Protein AF-A0A966QCL1-F1 (afdb_monomer)

Sequence (61 aa):
MTMPLDSFSQGTKTCFLVPKRITVTIPASLFRDLVERSQEEGRSLSNLASFLLERSLELNP

Solvent-accessible surface area (backbone atoms only — not comparable to full-atom values): 4204 Å² total; per-residue (Å²): 138,82,79,83,78,78,82,80,76,81,68,78,79,82,64,81,82,59,89,80,90,83,88,83,90,75,58,71,68,61,50,51,55,48,52,54,52,20,58,77,70,74,44,55,60,70,58,50,50,51,52,52,52,52,54,64,59,69,73,63,130

Structure (mmCIF, N/CA/C/O backbone):
data_AF-A0A966QCL1-F1
#
_entry.id   AF-A0A966QCL1-F1
#
loop_
_atom_site.group_PDB
_atom_site.id
_atom_site.type_symbol
_atom_site.label_atom_id
_atom_site.label_alt_id
_atom_site.label_comp_id
_atom_site.label_asym_id
_atom_site.label_entity_id
_atom_site.label_seq_id
_atom_site.pdbx_PDB_ins_code
_ato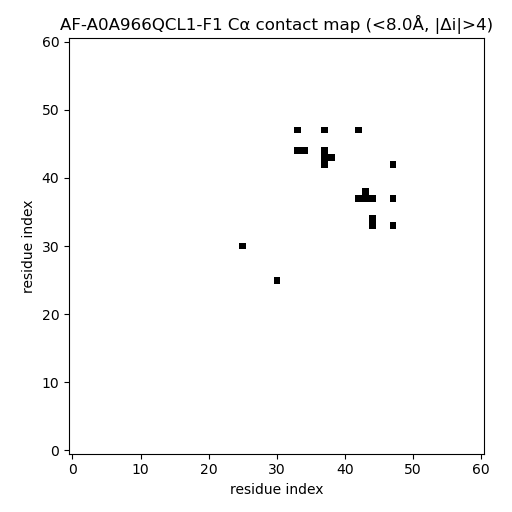m_site.Cartn_x
_atom_site.Cartn_y
_atom_site.Cartn_z
_atom_site.occupancy
_atom_site.B_iso_or_equiv
_atom_site.auth_seq_id
_atom_site.auth_comp_id
_atom_site.auth_asym_id
_atom_site.auth_atom_id
_atom_site.pdbx_PDB_model_num
ATOM 1 N N . MET A 1 1 ? 50.819 19.400 -29.346 1.00 47.66 1 MET A N 1
ATOM 2 C CA . MET A 1 1 ? 50.960 19.161 -27.896 1.00 47.66 1 MET A CA 1
ATOM 3 C C . MET A 1 1 ? 49.549 19.093 -27.344 1.00 47.66 1 MET A C 1
ATOM 5 O O . MET A 1 1 ? 48.933 20.122 -27.111 1.00 47.66 1 MET A O 1
ATOM 9 N N . THR A 1 2 ? 48.972 17.895 -27.361 1.00 56.81 2 THR A N 1
ATOM 10 C CA . THR A 1 2 ? 47.540 17.669 -27.130 1.00 56.81 2 THR A CA 1
ATOM 11 C C . THR A 1 2 ? 47.339 17.416 -25.640 1.00 56.81 2 THR A C 1
ATOM 13 O O . THR A 1 2 ? 47.948 16.497 -25.098 1.00 56.81 2 THR A O 1
ATOM 16 N N . MET A 1 3 ? 46.549 18.258 -24.975 1.00 62.62 3 MET A N 1
ATOM 17 C CA . MET A 1 3 ? 46.143 18.048 -23.581 1.00 62.62 3 MET A CA 1
ATOM 18 C C . MET A 1 3 ? 45.230 16.813 -23.497 1.00 62.62 3 MET A C 1
ATOM 20 O O . MET A 1 3 ? 44.388 16.644 -24.384 1.00 62.62 3 MET A O 1
ATOM 24 N N . PRO A 1 4 ? 45.370 15.944 -22.480 1.00 64.75 4 PRO A N 1
ATOM 25 C CA . PRO A 1 4 ? 44.439 14.848 -22.275 1.00 64.75 4 PRO A CA 1
ATOM 26 C C . PRO A 1 4 ? 43.103 15.375 -21.743 1.00 64.75 4 PRO A C 1
ATOM 28 O O . PRO A 1 4 ? 43.051 16.286 -20.918 1.00 64.75 4 PRO A O 1
ATOM 31 N N . LEU A 1 5 ? 42.040 14.780 -22.279 1.00 59.00 5 LEU A N 1
ATOM 32 C CA . LEU A 1 5 ? 40.642 15.035 -21.971 1.00 59.00 5 LEU A CA 1
ATOM 33 C C . LEU A 1 5 ? 40.336 14.685 -20.508 1.00 59.00 5 LEU A C 1
ATOM 35 O O . LEU A 1 5 ? 40.826 13.682 -19.992 1.00 59.00 5 LEU A O 1
ATOM 39 N N . ASP A 1 6 ? 39.516 15.533 -19.899 1.00 53.31 6 ASP A N 1
ATOM 40 C CA . ASP A 1 6 ? 38.960 15.481 -18.552 1.00 53.31 6 ASP A CA 1
ATOM 41 C C . ASP A 1 6 ? 38.919 14.102 -17.878 1.00 53.31 6 ASP A C 1
ATOM 43 O O . ASP A 1 6 ? 38.281 13.148 -18.331 1.00 53.31 6 ASP A O 1
ATOM 47 N N . SER A 1 7 ? 39.548 14.051 -16.704 1.00 49.69 7 SER A N 1
ATOM 48 C CA . SER A 1 7 ? 39.342 13.026 -15.690 1.00 49.69 7 SER A CA 1
ATOM 49 C C . SER A 1 7 ? 37.849 12.894 -15.402 1.00 49.69 7 SER A C 1
ATOM 51 O O . SER A 1 7 ? 37.248 13.767 -14.773 1.00 49.69 7 SER A O 1
ATOM 53 N N . PHE A 1 8 ? 37.247 11.788 -15.841 1.00 53.81 8 PHE A N 1
ATOM 54 C CA . PHE A 1 8 ? 35.912 11.386 -15.421 1.00 53.81 8 PHE A CA 1
ATOM 55 C C . PHE A 1 8 ? 35.895 11.260 -13.897 1.00 53.81 8 PHE A C 1
ATOM 57 O O . PHE A 1 8 ? 36.293 10.247 -13.322 1.00 53.81 8 PHE A O 1
ATOM 64 N N . SER A 1 9 ? 35.428 12.322 -13.246 1.00 53.34 9 SER A N 1
ATOM 65 C CA . SER A 1 9 ? 34.993 12.306 -11.863 1.00 53.34 9 SER A CA 1
ATOM 66 C C . SER A 1 9 ? 33.914 11.233 -11.741 1.00 53.34 9 SER A C 1
ATOM 68 O O . SER A 1 9 ? 32.763 11.430 -12.137 1.00 53.34 9 SER A O 1
ATOM 70 N N . GLN A 1 10 ? 34.288 10.071 -11.204 1.00 57.22 10 GLN A N 1
ATOM 71 C CA . GLN A 1 10 ? 33.344 9.159 -10.573 1.00 57.22 10 GLN A CA 1
ATOM 72 C C . GLN A 1 10 ? 32.846 9.826 -9.289 1.00 57.22 10 GLN A C 1
ATOM 74 O O . GLN A 1 10 ? 33.171 9.423 -8.176 1.00 57.22 10 GLN A O 1
ATOM 79 N N . GLY A 1 11 ? 32.054 10.883 -9.462 1.00 47.31 11 GLY A N 1
ATOM 80 C CA . GLY A 1 11 ? 31.147 11.350 -8.438 1.00 47.31 11 GLY A CA 1
ATOM 81 C C . GLY A 1 11 ? 30.151 10.226 -8.207 1.00 47.31 11 GLY A C 1
ATOM 82 O O . GLY A 1 11 ? 29.282 9.966 -9.043 1.00 47.31 11 GLY A O 1
ATOM 83 N N . THR A 1 12 ? 30.323 9.515 -7.098 1.00 55.94 12 THR A N 1
ATOM 84 C CA . THR A 1 12 ? 29.338 8.590 -6.554 1.00 55.94 12 THR A CA 1
ATOM 85 C C . THR A 1 12 ? 27.997 9.314 -6.511 1.00 55.94 12 THR A C 1
ATOM 87 O O . THR A 1 12 ? 27.793 10.273 -5.770 1.00 55.94 12 THR A O 1
ATOM 90 N N . LYS A 1 13 ? 27.099 8.902 -7.408 1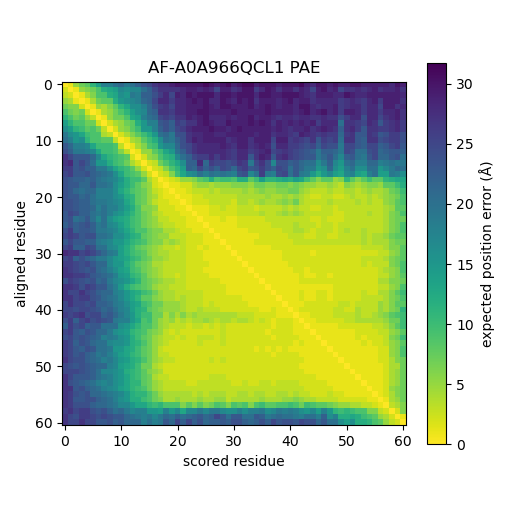.00 52.41 13 LYS A N 1
ATOM 91 C CA . LYS A 1 13 ? 25.786 9.505 -7.619 1.00 52.41 13 LYS A CA 1
ATOM 92 C C . LYS A 1 13 ? 24.966 9.388 -6.337 1.00 52.41 13 LYS A C 1
ATOM 94 O O . LYS A 1 13 ? 24.249 8.411 -6.146 1.00 52.41 13 LYS A O 1
ATOM 99 N N . THR A 1 14 ? 24.986 10.413 -5.497 1.00 55.59 14 THR A N 1
ATOM 100 C CA . THR A 1 14 ? 23.974 10.638 -4.462 1.00 55.59 14 THR A CA 1
ATOM 101 C C . THR A 1 14 ? 22.692 11.161 -5.117 1.00 55.59 14 THR A C 1
ATOM 103 O O . THR A 1 14 ? 22.196 12.240 -4.825 1.00 55.59 14 THR A O 1
ATOM 106 N N . CYS A 1 15 ? 22.125 10.386 -6.046 1.00 54.84 15 CYS A N 1
ATOM 107 C CA . CYS A 1 15 ? 20.831 10.681 -6.670 1.00 54.84 15 CYS A CA 1
ATOM 108 C C . CYS A 1 15 ? 19.678 9.982 -5.917 1.00 54.84 15 CYS A C 1
ATOM 110 O O . CYS A 1 15 ? 18.634 9.684 -6.491 1.00 54.84 15 CYS A O 1
ATOM 112 N N . PHE A 1 16 ? 19.878 9.688 -4.628 1.00 55.91 16 PHE A N 1
ATOM 113 C CA . PHE A 1 16 ? 18.909 8.999 -3.766 1.00 55.91 16 PHE A CA 1
ATOM 114 C C . PHE A 1 16 ? 17.759 9.904 -3.300 1.00 55.91 16 PHE A C 1
ATOM 116 O O . PHE A 1 16 ? 16.789 9.419 -2.736 1.00 55.91 16 PHE A O 1
ATOM 123 N N . LEU A 1 17 ? 17.843 11.212 -3.557 1.00 62.84 17 LEU A N 1
ATOM 124 C CA . LEU A 1 17 ? 16.821 12.188 -3.164 1.00 62.84 17 LEU A CA 1
ATOM 125 C C . LEU A 1 17 ? 15.694 12.339 -4.194 1.00 62.84 17 LEU A C 1
ATOM 127 O O . LEU A 1 17 ? 14.741 13.077 -3.955 1.00 62.84 17 LEU A O 1
ATOM 131 N N . VAL A 1 18 ? 15.791 11.677 -5.353 1.00 81.75 18 VAL A N 1
ATOM 132 C CA . VAL A 1 18 ? 14.757 11.780 -6.386 1.00 81.75 18 VAL A CA 1
ATOM 133 C C . VAL A 1 18 ? 13.725 10.671 -6.177 1.00 81.75 18 VAL A C 1
ATOM 135 O O . VAL A 1 18 ? 14.071 9.501 -6.366 1.00 81.75 18 VAL A O 1
ATOM 138 N N . PRO A 1 19 ? 12.458 11.000 -5.853 1.00 83.06 19 PRO A N 1
ATOM 139 C CA . PRO A 1 19 ? 11.418 9.994 -5.692 1.00 83.06 19 PRO A CA 1
ATOM 140 C C . PRO A 1 19 ? 11.249 9.196 -6.988 1.00 83.06 19 PRO A C 1
ATOM 142 O O . PRO A 1 19 ? 11.101 9.757 -8.078 1.00 83.06 19 PRO A O 1
ATOM 145 N N . LYS A 1 20 ? 11.276 7.866 -6.877 1.00 87.56 20 LYS A N 1
ATOM 146 C CA . LYS A 1 20 ? 11.026 6.948 -7.993 1.00 87.56 20 LYS A CA 1
ATOM 147 C C . LYS A 1 20 ? 9.610 6.400 -7.881 1.00 87.56 20 LYS A C 1
ATOM 149 O O . LYS A 1 20 ? 9.229 5.863 -6.847 1.00 87.56 20 LYS A O 1
ATOM 154 N N . ARG A 1 21 ? 8.823 6.540 -8.952 1.00 90.69 21 ARG A N 1
ATOM 155 C CA . ARG A 1 21 ? 7.468 5.983 -9.027 1.00 90.69 21 ARG A CA 1
ATOM 156 C C . ARG A 1 21 ? 7.537 4.563 -9.569 1.00 90.69 21 ARG A C 1
ATOM 158 O O . ARG A 1 21 ? 8.053 4.345 -10.660 1.00 90.69 21 ARG A O 1
ATOM 165 N N . ILE A 1 22 ? 6.961 3.632 -8.822 1.00 89.94 22 ILE A N 1
ATOM 166 C CA . ILE A 1 22 ? 6.784 2.241 -9.228 1.00 89.94 22 ILE A CA 1
ATOM 167 C C . ILE A 1 22 ? 5.277 1.996 -9.353 1.00 89.94 22 ILE A C 1
ATOM 169 O O . ILE A 1 22 ? 4.490 2.515 -8.563 1.00 89.94 22 ILE A O 1
ATOM 173 N N . THR A 1 23 ? 4.855 1.258 -10.376 1.00 95.19 23 THR A N 1
ATOM 174 C CA . THR A 1 23 ? 3.467 0.808 -10.541 1.00 95.19 23 THR A CA 1
ATOM 175 C C . THR A 1 23 ? 3.478 -0.705 -10.634 1.00 95.19 23 THR A C 1
ATOM 177 O O . THR A 1 23 ? 4.211 -1.268 -11.441 1.00 95.19 23 THR A O 1
ATOM 180 N N . VAL A 1 24 ? 2.685 -1.355 -9.789 1.00 92.50 24 VAL A N 1
ATOM 181 C CA . VAL A 1 24 ? 2.566 -2.811 -9.729 1.00 92.50 24 VAL A CA 1
ATOM 182 C C . VAL A 1 24 ? 1.097 -3.190 -9.791 1.00 92.50 24 VAL A C 1
ATOM 184 O O . VAL A 1 24 ? 0.244 -2.484 -9.257 1.00 92.50 24 VAL A O 1
ATOM 187 N N . THR A 1 25 ? 0.803 -4.304 -10.452 1.00 96.75 25 THR A N 1
ATOM 188 C CA . THR A 1 25 ? -0.528 -4.914 -10.405 1.00 96.75 25 THR A C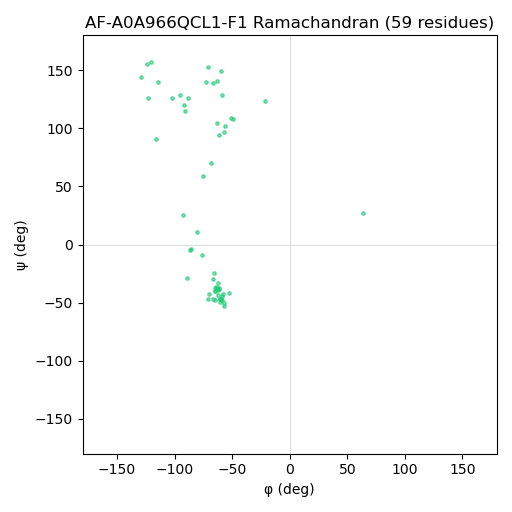A 1
ATOM 189 C C . THR A 1 25 ? -0.509 -5.982 -9.323 1.00 96.75 25 THR A C 1
ATOM 191 O O . THR A 1 25 ? 0.385 -6.825 -9.314 1.00 96.75 25 THR A O 1
ATOM 194 N N . ILE A 1 26 ? -1.477 -5.937 -8.413 1.00 95.25 26 ILE A N 1
ATOM 195 C CA . ILE A 1 26 ? -1.603 -6.882 -7.301 1.00 95.25 26 ILE A CA 1
ATOM 196 C C . ILE A 1 26 ? -2.980 -7.556 -7.319 1.00 95.25 26 ILE A C 1
ATOM 198 O O . ILE A 1 26 ? -3.931 -6.981 -7.854 1.00 95.25 26 ILE A O 1
ATOM 202 N N . PRO A 1 27 ? -3.115 -8.757 -6.732 1.00 97.88 27 PRO A N 1
ATOM 203 C CA . PRO A 1 27 ? -4.412 -9.404 -6.568 1.00 97.88 27 PRO A CA 1
ATOM 204 C C . PRO A 1 27 ? -5.381 -8.561 -5.727 1.00 97.88 27 PRO A C 1
ATOM 206 O O . PRO A 1 27 ? -4.974 -7.873 -4.789 1.00 97.88 27 PRO A O 1
ATOM 209 N N . ALA A 1 28 ? -6.681 -8.673 -6.013 1.00 97.12 28 ALA A N 1
ATOM 210 C CA . ALA A 1 28 ? -7.723 -7.929 -5.300 1.00 97.12 28 ALA A CA 1
ATOM 211 C C . ALA A 1 28 ? -7.796 -8.266 -3.798 1.00 97.12 28 ALA A C 1
ATOM 213 O O . ALA A 1 28 ? -8.083 -7.386 -2.990 1.00 97.12 28 ALA A O 1
ATOM 214 N N . SER A 1 29 ? -7.503 -9.516 -3.419 1.00 97.06 29 SER A N 1
ATOM 215 C CA . SER A 1 29 ? 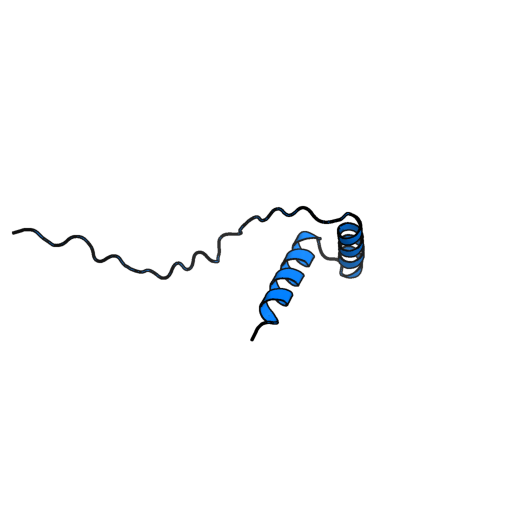-7.411 -9.927 -2.012 1.00 97.06 29 SER A CA 1
ATOM 216 C C . SER A 1 29 ? -6.329 -9.140 -1.274 1.00 97.06 29 SER A C 1
ATOM 218 O O . SER A 1 29 ? -6.612 -8.512 -0.263 1.00 97.06 29 SER A O 1
ATOM 220 N N . LEU A 1 30 ? -5.127 -9.074 -1.853 1.00 96.12 30 LEU A N 1
ATOM 221 C CA . LEU A 1 30 ? -3.992 -8.351 -1.282 1.00 96.12 30 LEU A CA 1
ATOM 222 C C . LEU A 1 30 ? -4.272 -6.846 -1.169 1.00 96.12 30 LEU A C 1
ATOM 224 O O . LEU A 1 30 ? -3.882 -6.214 -0.191 1.00 96.12 30 LEU A O 1
ATOM 228 N N . PHE A 1 31 ? -4.978 -6.265 -2.145 1.00 96.88 31 PHE A N 1
ATOM 229 C CA . PHE A 1 31 ? -5.409 -4.870 -2.064 1.00 96.88 31 PHE A CA 1
ATOM 230 C C . PHE A 1 31 ? -6.354 -4.622 -0.881 1.00 96.88 31 PHE A C 1
ATOM 232 O O . PHE A 1 31 ? -6.180 -3.635 -0.171 1.00 96.88 31 PHE A O 1
ATOM 239 N N . ARG A 1 32 ? -7.327 -5.512 -0.644 1.00 97.25 32 ARG A N 1
ATOM 240 C CA . ARG A 1 32 ? -8.255 -5.385 0.489 1.00 97.25 32 ARG A CA 1
ATOM 241 C C . ARG A 1 32 ? -7.512 -5.414 1.823 1.00 97.25 32 ARG A C 1
ATOM 243 O O . ARG A 1 32 ? -7.734 -4.531 2.645 1.00 97.25 32 ARG A O 1
ATOM 250 N N . ASP A 1 33 ? -6.601 -6.366 1.986 1.00 96.56 33 ASP A N 1
ATOM 251 C CA . ASP A 1 33 ? -5.826 -6.525 3.219 1.00 96.56 33 ASP A CA 1
ATOM 252 C C . ASP A 1 33 ? -4.918 -5.299 3.468 1.00 96.56 33 ASP A C 1
ATOM 254 O O . ASP A 1 33 ? -4.768 -4.832 4.597 1.00 96.56 33 ASP A O 1
ATOM 258 N N . LEU A 1 34 ? -4.356 -4.704 2.404 1.00 96.06 34 LEU A N 1
ATOM 259 C CA . LEU A 1 34 ? -3.609 -3.442 2.495 1.00 96.06 34 LEU A CA 1
ATOM 260 C C . LEU A 1 34 ? -4.490 -2.260 2.918 1.00 96.06 34 LEU A C 1
ATOM 262 O O . LEU A 1 34 ? -4.029 -1.407 3.675 1.00 96.06 34 LEU A O 1
ATOM 266 N N . VAL A 1 35 ? -5.726 -2.175 2.415 1.00 97.31 35 VAL A N 1
ATOM 267 C CA . VAL A 1 35 ? -6.669 -1.100 2.763 1.00 97.31 35 VAL A CA 1
ATOM 268 C C . VAL A 1 35 ? -7.080 -1.190 4.225 1.00 97.31 35 VAL A C 1
ATOM 270 O O . VAL A 1 35 ? -7.029 -0.175 4.915 1.00 97.31 35 VAL A O 1
ATOM 273 N N . GLU A 1 36 ? -7.440 -2.381 4.699 1.00 97.75 36 GLU A N 1
ATOM 274 C CA . GLU A 1 36 ? -7.810 -2.620 6.098 1.00 97.75 36 GLU A CA 1
ATOM 275 C C . GLU A 1 36 ? -6.674 -2.194 7.031 1.00 97.75 36 GLU A C 1
ATOM 277 O O . GLU A 1 36 ? -6.843 -1.300 7.860 1.00 97.75 36 GLU A O 1
ATOM 282 N N . ARG A 1 37 ? -5.460 -2.694 6.780 1.00 97.06 37 ARG A N 1
ATOM 283 C CA . ARG A 1 37 ? -4.277 -2.333 7.566 1.00 97.06 37 ARG A CA 1
ATOM 284 C C . ARG A 1 37 ? -3.936 -0.840 7.500 1.00 97.06 37 ARG A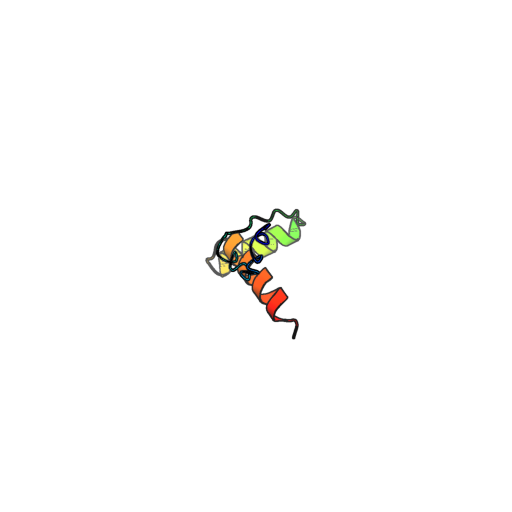 C 1
ATOM 286 O O . ARG A 1 37 ? -3.527 -0.240 8.491 1.00 97.06 37 ARG A O 1
ATOM 293 N N . SER A 1 38 ? -4.094 -0.216 6.333 1.00 97.44 38 SER A N 1
ATOM 294 C CA . SER A 1 38 ? -3.880 1.226 6.143 1.00 97.44 38 SER A CA 1
ATOM 295 C C . SER A 1 38 ? -4.847 2.058 6.990 1.00 97.44 38 SER A C 1
ATOM 297 O O . SER A 1 38 ? -4.435 3.073 7.554 1.00 97.44 38 SER A O 1
ATOM 299 N N . GLN A 1 39 ? -6.104 1.621 7.108 1.00 97.12 39 GLN A N 1
ATOM 300 C CA . GLN A 1 39 ? -7.119 2.263 7.944 1.00 97.12 39 GLN A CA 1
ATOM 301 C C . GLN A 1 39 ? -6.840 2.067 9.435 1.00 97.12 39 GLN A C 1
ATOM 303 O O . GLN A 1 39 ? -6.866 3.046 10.178 1.00 97.12 39 GLN A O 1
ATOM 308 N N . GLU A 1 40 ? -6.523 0.841 9.855 1.00 97.25 40 GLU A N 1
ATOM 309 C CA . GLU A 1 40 ? -6.181 0.514 11.246 1.00 97.25 40 GLU A CA 1
ATOM 310 C C . GLU A 1 40 ? -4.988 1.328 11.755 1.00 97.25 40 GLU A C 1
ATOM 312 O O . GLU A 1 40 ? -5.000 1.849 12.869 1.00 97.25 40 GLU A O 1
ATOM 317 N N . GLU A 1 41 ? -3.959 1.478 10.922 1.00 95.81 41 GLU A N 1
ATOM 318 C CA . GLU A 1 41 ? -2.741 2.205 11.274 1.00 95.81 41 GLU A CA 1
ATOM 319 C C . GLU A 1 41 ? -2.853 3.725 11.025 1.00 95.81 41 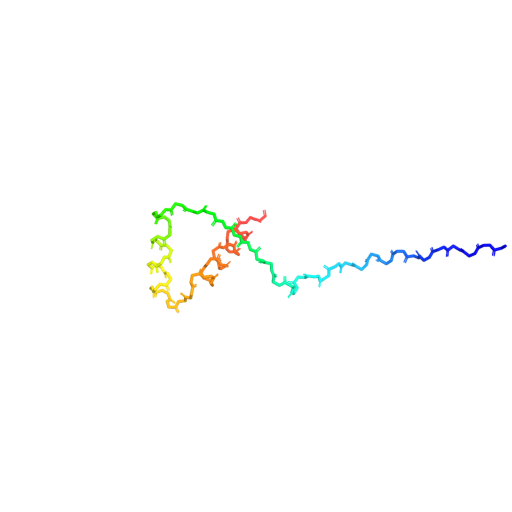GLU A C 1
ATOM 321 O O . GLU A 1 41 ? -1.910 4.462 11.315 1.00 95.81 41 GLU A O 1
ATOM 326 N N . GLY A 1 42 ? -3.970 4.205 10.464 1.00 96.44 42 GLY A N 1
ATOM 327 C CA . GLY A 1 42 ? -4.217 5.628 10.210 1.00 96.44 42 GLY A CA 1
ATOM 328 C C . GLY A 1 42 ? -3.256 6.277 9.207 1.00 96.44 42 GLY A C 1
ATOM 329 O O . GLY A 1 42 ? -3.007 7.482 9.277 1.00 96.44 42 GLY A O 1
ATOM 330 N N . ARG A 1 43 ? -2.689 5.500 8.275 1.00 94.25 43 ARG A N 1
ATOM 331 C CA . ARG A 1 43 ? -1.702 5.968 7.282 1.00 94.25 4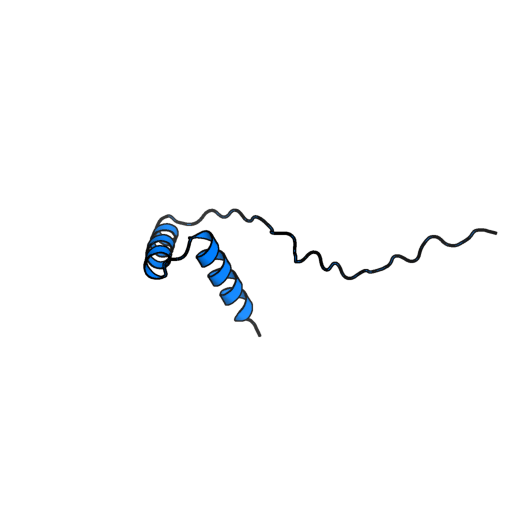3 ARG A CA 1
ATOM 332 C C . ARG A 1 43 ? -2.205 5.748 5.860 1.00 94.25 43 ARG A C 1
ATOM 334 O O . ARG A 1 43 ? -3.036 4.882 5.630 1.00 94.25 43 ARG A O 1
ATOM 341 N N . SER A 1 44 ? -1.695 6.496 4.880 1.00 96.88 44 SER A N 1
ATOM 342 C CA . SER A 1 44 ? -2.076 6.273 3.477 1.00 96.88 44 SER A CA 1
ATOM 343 C C . SER A 1 44 ? -1.488 4.970 2.920 1.00 96.88 44 SER A C 1
ATOM 345 O O . SER A 1 44 ? -0.405 4.545 3.328 1.00 96.88 44 SER A O 1
ATOM 347 N N . LEU A 1 45 ? -2.162 4.376 1.928 1.00 95.38 45 LEU A N 1
ATOM 348 C CA . LEU A 1 45 ? -1.711 3.156 1.241 1.00 95.38 45 LEU A CA 1
ATOM 349 C C . LEU A 1 45 ? -0.284 3.266 0.695 1.00 95.38 45 LEU A C 1
ATOM 351 O O . LEU A 1 45 ? 0.492 2.326 0.818 1.00 95.38 45 LEU A O 1
ATOM 355 N N . SER A 1 46 ? 0.082 4.408 0.105 1.00 93.75 46 SER A N 1
ATOM 356 C CA . SER A 1 46 ? 1.439 4.617 -0.411 1.00 93.75 46 SER A CA 1
ATOM 357 C C . SER A 1 46 ? 2.479 4.624 0.706 1.00 93.75 46 SER A C 1
ATOM 359 O O . SER A 1 46 ? 3.561 4.084 0.521 1.00 93.75 46 SER A O 1
ATOM 361 N N . ASN A 1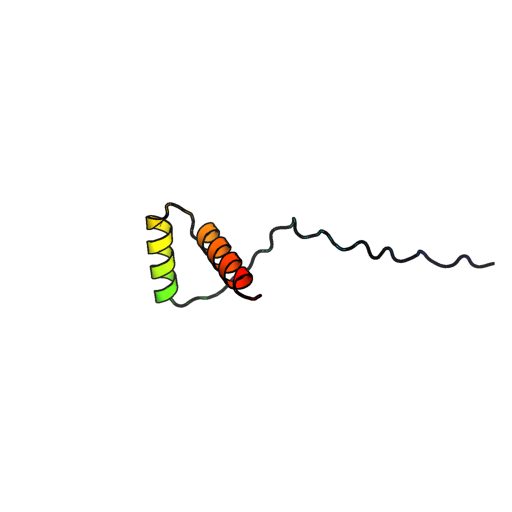 47 ? 2.144 5.188 1.870 1.00 94.88 47 ASN A N 1
ATOM 362 C CA . ASN A 1 47 ? 3.046 5.210 3.018 1.00 94.88 47 ASN A CA 1
ATOM 363 C C . ASN A 1 47 ? 3.211 3.808 3.618 1.00 94.88 47 ASN A C 1
ATOM 365 O O . ASN A 1 47 ? 4.324 3.386 3.921 1.00 94.88 47 ASN A O 1
ATOM 369 N N . LEU A 1 48 ? 2.106 3.060 3.733 1.00 96.12 48 LEU A N 1
ATOM 370 C CA . LEU A 1 48 ? 2.139 1.655 4.136 1.00 96.12 48 LEU A CA 1
ATOM 371 C C . LEU A 1 48 ? 2.979 0.818 3.163 1.00 96.12 48 LEU A C 1
ATOM 373 O O . LEU A 1 48 ? 3.833 0.055 3.599 1.00 96.12 48 LEU A O 1
ATOM 377 N N . ALA A 1 49 ? 2.777 0.986 1.857 1.00 94.56 49 ALA A N 1
ATOM 378 C CA . ALA A 1 49 ? 3.532 0.266 0.840 1.00 94.56 49 ALA A CA 1
ATOM 379 C C . ALA A 1 49 ? 5.037 0.557 0.932 1.00 94.56 49 ALA A C 1
ATOM 381 O O . ALA A 1 49 ? 5.826 -0.384 0.940 1.00 94.56 49 ALA A O 1
ATOM 382 N N . SER A 1 50 ? 5.436 1.828 1.064 1.00 92.81 50 SER A N 1
ATOM 383 C CA . SER A 1 50 ? 6.844 2.195 1.263 1.00 92.81 50 SER A CA 1
ATOM 384 C C . SER A 1 50 ? 7.429 1.544 2.514 1.00 92.81 50 SER A C 1
ATOM 386 O O . SER A 1 50 ? 8.470 0.904 2.427 1.00 92.81 50 SER A O 1
ATOM 388 N N . PHE A 1 51 ? 6.721 1.610 3.647 1.00 93.81 51 PHE A N 1
ATOM 389 C CA . PHE A 1 51 ? 7.156 0.977 4.893 1.00 93.81 51 PHE A CA 1
ATOM 390 C C . PHE A 1 51 ? 7.345 -0.540 4.747 1.00 93.81 51 PHE A C 1
ATOM 392 O O . PHE A 1 51 ? 8.342 -1.091 5.206 1.00 93.81 51 PHE A O 1
ATOM 399 N N . LEU A 1 52 ? 6.404 -1.232 4.098 1.00 94.00 52 LEU A N 1
ATOM 400 C CA . LEU A 1 52 ? 6.508 -2.676 3.869 1.00 94.00 52 LEU A CA 1
ATOM 401 C C . LEU A 1 52 ? 7.687 -3.025 2.953 1.00 94.00 52 LEU A C 1
ATOM 403 O O . LEU A 1 52 ? 8.384 -4.003 3.215 1.00 94.00 52 LEU A O 1
ATOM 407 N N . LEU A 1 53 ? 7.927 -2.223 1.912 1.00 92.44 53 LEU A N 1
ATOM 408 C CA . LEU A 1 53 ? 9.063 -2.402 1.008 1.00 92.44 53 LEU A CA 1
ATOM 409 C C . LEU A 1 53 ? 10.396 -2.193 1.734 1.00 92.44 53 LEU A C 1
ATOM 411 O O . LEU A 1 53 ? 11.267 -3.054 1.638 1.00 92.44 53 LEU A O 1
ATOM 415 N N . GLU A 1 54 ? 10.532 -1.114 2.505 1.00 90.31 54 GLU A N 1
ATOM 416 C CA . GLU A 1 54 ? 11.721 -0.834 3.321 1.00 90.31 54 GLU A CA 1
ATOM 417 C C . GLU A 1 54 ? 12.000 -1.989 4.290 1.00 90.31 54 GLU A C 1
ATOM 419 O O . GLU A 1 54 ? 13.085 -2.570 4.265 1.00 90.31 54 GLU A O 1
ATOM 424 N N . ARG A 1 55 ? 10.986 -2.430 5.047 1.00 92.88 55 ARG A N 1
ATOM 425 C CA . ARG A 1 55 ? 11.111 -3.564 5.977 1.00 92.88 55 ARG A CA 1
ATOM 426 C C . ARG A 1 55 ? 11.476 -4.876 5.295 1.00 92.88 55 ARG A C 1
ATOM 428 O O . ARG A 1 55 ? 12.235 -5.658 5.861 1.00 92.88 55 ARG A O 1
ATOM 435 N N . SER A 1 56 ? 10.950 -5.131 4.097 1.00 90.81 56 SER A N 1
ATOM 436 C CA . SER A 1 56 ? 11.265 -6.354 3.350 1.00 90.81 56 SER A CA 1
ATOM 437 C C . SER A 1 56 ? 12.724 -6.413 2.892 1.00 90.81 56 SER A C 1
ATOM 439 O O . SER A 1 56 ? 13.282 -7.502 2.793 1.00 90.81 56 SER A O 1
ATOM 441 N N . LEU A 1 57 ? 13.346 -5.254 2.646 1.00 88.75 57 LEU A N 1
ATOM 442 C CA . LEU A 1 57 ? 14.739 -5.147 2.209 1.00 88.75 57 LEU A CA 1
ATOM 443 C C . LEU A 1 57 ? 15.721 -5.062 3.385 1.00 88.75 57 LEU A C 1
ATOM 445 O O . LEU A 1 57 ? 16.848 -5.527 3.257 1.00 88.75 57 LEU A O 1
ATOM 449 N N . GLU A 1 58 ? 15.298 -4.525 4.533 1.00 83.56 58 GLU A N 1
ATOM 450 C CA . GLU A 1 58 ? 16.083 -4.515 5.780 1.00 83.56 58 GLU A CA 1
ATOM 451 C C . GLU A 1 58 ? 16.318 -5.921 6.361 1.00 83.56 58 GLU A C 1
ATOM 453 O O . GLU A 1 58 ? 17.280 -6.136 7.092 1.00 83.56 58 GLU A O 1
ATOM 458 N N . LEU A 1 59 ? 15.452 -6.888 6.043 1.00 60.91 59 LEU A N 1
ATOM 459 C CA . LEU A 1 59 ? 15.497 -8.256 6.577 1.00 60.91 59 LEU A CA 1
ATOM 460 C C . LEU A 1 59 ? 16.522 -9.182 5.893 1.00 60.91 59 LEU A C 1
ATOM 462 O O . LEU A 1 59 ? 16.503 -10.386 6.146 1.00 60.91 59 LEU A O 1
ATOM 466 N N . ASN A 1 60 ? 17.419 -8.647 5.061 1.00 48.56 60 ASN A N 1
ATOM 467 C CA . ASN A 1 60 ? 18.461 -9.417 4.380 1.00 48.56 60 ASN A CA 1
ATOM 468 C C . ASN A 1 60 ? 19.862 -8.961 4.855 1.00 48.56 60 ASN A C 1
ATOM 470 O O . ASN A 1 60 ? 20.384 -7.989 4.303 1.00 48.56 60 ASN A O 1
ATOM 474 N N . PRO A 1 61 ? 20.434 -9.583 5.909 1.00 55.25 61 PRO A N 1
ATOM 475 C CA . PRO A 1 61 ? 21.794 -9.295 6.374 1.00 55.25 61 PRO A CA 1
ATOM 476 C C . PRO A 1 61 ? 22.880 -9.782 5.403 1.00 55.25 61 PRO A C 1
ATOM 478 O O . PRO A 1 61 ? 22.663 -10.809 4.718 1.00 55.25 61 PRO A O 1
#

Radius of gyration: 20.68 Å; Cα contacts (8 Å, |Δi|>4): 10; chains: 1; bounding box: 59×29×39 Å

Foldseek 3Di:
DDDDDDDPPPPVDPVVPDDDDDDDDDDPVVVVVLVVVCVVVVHDSVVSVVVVVVVVVVPPD

pLDDT: mean 81.26, std 18.58, range [47.31, 97.88]

Mean predicted aligned error: 11.53 Å

Secondary str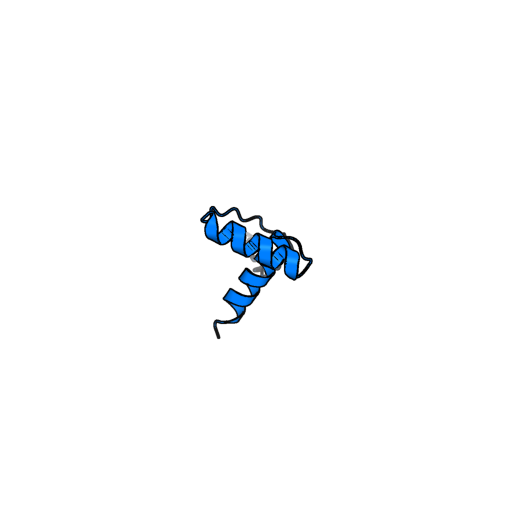ucture (DSSP, 8-state):
-PPPP----------TTSPPP------HHHHHHHHHHHHHTT--HHHHHHHHHHHHHHT--